Protein AF-A0A7S3VXN8-F1 (afdb_monomer_lite)

Radius of gyration: 16.46 Å; chains: 1; bounding box: 38×37×42 Å

InterPro domains:
  IPR022035 PCIF1, WW domain [PF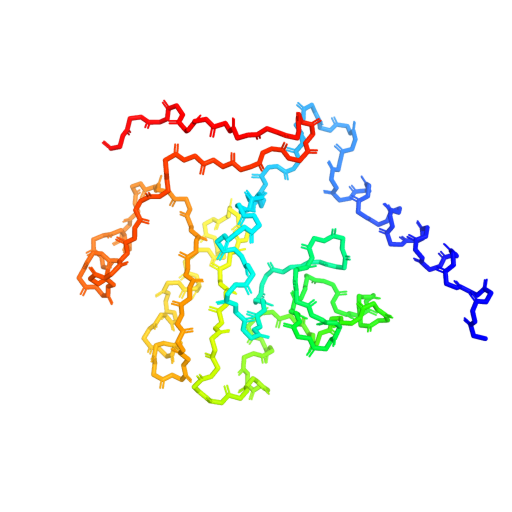12237] (27-111)

Secondary structure (DSSP, 8-state):
-GGGHHHHHHHHHHHHHHHT-TTSSS--TTS----HHHHSS-SEEEEE-TTT--SPTTSEEES-HHHHGGGTB---TTGGGGGSPTT-EEEE---SSHHHHHHHHHTHHHHHHH-EEEE-------TTHHHHHHH-TT-----EEEETTTTEEEE--S--

Organism: NCBI:txid141414

Structure (mmCIF, N/CA/C/O backbone):
data_AF-A0A7S3VXN8-F1
#
_entry.id   AF-A0A7S3VXN8-F1
#
loop_
_atom_site.group_PDB
_atom_site.id
_atom_site.type_symbol
_atom_site.label_atom_id
_atom_site.label_alt_id
_atom_site.label_comp_id
_atom_site.label_asym_id
_atom_site.label_entity_id
_atom_site.label_seq_id
_atom_site.pdbx_PDB_ins_code
_atom_site.Cartn_x
_atom_site.Cartn_y
_atom_site.Cartn_z
_atom_site.occupancy
_atom_site.B_iso_or_equiv
_atom_site.auth_seq_id
_atom_site.auth_comp_id
_atom_site.auth_asym_id
_atom_site.auth_atom_id
_atom_site.pdbx_PDB_model_num
ATOM 1 N N . ARG A 1 1 ? 7.568 -18.848 -21.102 1.00 54.97 1 ARG A N 1
ATOM 2 C CA . ARG A 1 1 ? 7.016 -17.845 -20.143 1.00 54.97 1 ARG A CA 1
ATOM 3 C C . ARG A 1 1 ? 8.117 -17.114 -19.356 1.00 54.97 1 ARG A C 1
ATOM 5 O O . ARG A 1 1 ? 7.974 -15.916 -19.182 1.00 54.97 1 ARG A O 1
ATOM 12 N N . ALA A 1 2 ? 9.208 -17.774 -18.938 1.00 59.53 2 ALA A N 1
ATOM 13 C CA . ALA A 1 2 ? 10.310 -17.141 -18.192 1.00 59.53 2 ALA A CA 1
ATOM 14 C C . ALA A 1 2 ? 11.110 -16.080 -18.986 1.00 59.53 2 ALA A C 1
ATOM 16 O O . ALA A 1 2 ? 11.446 -15.041 -18.430 1.00 59.53 2 ALA A O 1
ATOM 17 N N . GLU A 1 3 ? 11.328 -16.281 -20.290 1.00 58.66 3 GLU A N 1
ATOM 18 C CA . GLU A 1 3 ? 12.151 -15.391 -21.137 1.00 58.66 3 GLU A CA 1
ATOM 19 C C . GLU A 1 3 ? 11.607 -13.962 -21.310 1.00 58.66 3 GLU A C 1
ATOM 21 O O . GLU A 1 3 ? 12.366 -13.044 -21.598 1.00 58.66 3 GLU A O 1
ATOM 26 N N . ARG A 1 4 ? 10.300 -13.734 -21.110 1.00 71.75 4 ARG A N 1
ATOM 27 C CA . ARG A 1 4 ? 9.696 -12.389 -21.218 1.00 71.75 4 ARG A CA 1
ATOM 28 C C . ARG A 1 4 ? 9.738 -11.596 -19.911 1.00 71.75 4 ARG A C 1
ATOM 30 O O . ARG A 1 4 ? 9.591 -10.377 -19.949 1.00 71.75 4 ARG A O 1
ATOM 37 N N . LYS A 1 5 ? 9.975 -12.262 -18.777 1.00 76.75 5 LYS A N 1
ATOM 38 C CA . LYS A 1 5 ? 9.941 -11.649 -17.442 1.00 76.75 5 LYS A CA 1
ATOM 39 C C . LYS A 1 5 ? 10.961 -10.506 -17.282 1.00 76.75 5 LYS A C 1
ATOM 41 O O . LYS A 1 5 ? 10.569 -9.471 -16.750 1.00 76.75 5 LYS A O 1
ATOM 46 N N . PRO A 1 6 ? 12.211 -10.605 -17.788 1.00 81.88 6 PRO A N 1
ATOM 47 C CA . PRO A 1 6 ? 13.165 -9.495 -17.717 1.00 81.88 6 PRO A CA 1
ATOM 48 C C . PRO A 1 6 ? 12.696 -8.244 -18.472 1.00 81.88 6 PRO A C 1
ATOM 50 O O . PRO A 1 6 ? 12.785 -7.139 -17.947 1.00 81.88 6 PRO A O 1
ATOM 53 N N . LEU A 1 7 ? 12.132 -8.411 -19.674 1.00 82.62 7 LEU A N 1
ATOM 54 C CA . LEU A 1 7 ? 11.608 -7.296 -20.472 1.00 82.62 7 LEU A CA 1
ATOM 55 C C . LEU A 1 7 ? 10.390 -6.641 -19.806 1.00 82.62 7 LEU A C 1
ATOM 57 O O . LEU A 1 7 ? 10.228 -5.425 -19.860 1.00 82.62 7 LEU A O 1
ATOM 61 N N . GLU A 1 8 ? 9.524 -7.437 -19.184 1.00 81.25 8 GLU A N 1
ATOM 62 C CA . GLU A 1 8 ? 8.378 -6.925 -18.431 1.00 81.25 8 GLU A CA 1
ATOM 63 C C . GLU A 1 8 ? 8.830 -6.124 -17.205 1.00 81.25 8 GLU A C 1
ATOM 65 O O . GLU A 1 8 ? 8.329 -5.021 -16.994 1.00 81.25 8 GLU A O 1
ATOM 70 N N . ILE A 1 9 ? 9.818 -6.619 -16.452 1.00 81.50 9 ILE A N 1
ATOM 71 C CA . ILE A 1 9 ? 10.424 -5.881 -15.333 1.00 81.50 9 ILE A CA 1
ATOM 72 C C . ILE A 1 9 ? 11.050 -4.574 -15.833 1.00 81.50 9 ILE A C 1
ATOM 74 O O . ILE A 1 9 ? 10.783 -3.520 -15.265 1.00 81.50 9 ILE A O 1
ATOM 78 N N . ALA A 1 10 ? 11.818 -4.607 -16.925 1.00 81.94 10 ALA A N 1
ATOM 79 C CA . ALA A 1 10 ? 12.432 -3.408 -17.495 1.00 81.94 10 ALA A CA 1
ATOM 80 C C . ALA A 1 10 ? 11.387 -2.353 -17.902 1.00 81.94 10 ALA A C 1
ATOM 82 O O . ALA A 1 10 ? 11.573 -1.166 -17.644 1.00 81.94 10 ALA A O 1
ATOM 83 N N . ARG A 1 11 ? 10.256 -2.775 -18.483 1.00 82.81 11 ARG A N 1
ATOM 84 C CA . ARG A 1 11 ? 9.133 -1.880 -18.817 1.00 82.81 11 ARG A CA 1
ATOM 85 C C . ARG A 1 11 ? 8.476 -1.281 -17.578 1.00 82.81 11 ARG A C 1
ATOM 87 O O . ARG A 1 11 ? 8.146 -0.101 -17.595 1.00 82.81 11 ARG A O 1
ATOM 94 N N . LEU A 1 12 ? 8.297 -2.073 -16.520 1.00 81.12 12 LEU A N 1
ATOM 95 C CA . LEU A 1 12 ? 7.773 -1.579 -15.248 1.00 81.12 12 LEU A CA 1
ATOM 96 C C . LEU A 1 12 ? 8.717 -0.531 -14.646 1.00 81.12 12 LEU A C 1
ATOM 98 O O . LEU A 1 12 ? 8.272 0.547 -14.274 1.00 81.12 12 LEU A O 1
ATOM 102 N N . LEU A 1 13 ? 10.021 -0.808 -14.612 1.00 78.94 13 LEU A N 1
ATOM 103 C CA . LEU A 1 13 ? 11.019 0.138 -14.111 1.00 78.94 13 LEU A CA 1
ATOM 104 C C . LEU A 1 13 ? 11.064 1.425 -14.945 1.00 78.94 13 LEU A C 1
ATOM 106 O O . LEU A 1 13 ? 11.147 2.507 -14.375 1.00 78.94 13 LEU A O 1
ATOM 110 N N . ALA A 1 14 ? 10.946 1.326 -16.272 1.00 78.94 14 ALA A N 1
ATOM 111 C CA . ALA A 1 14 ? 10.854 2.492 -17.151 1.00 78.94 14 ALA A CA 1
ATOM 112 C C . ALA A 1 14 ? 9.577 3.319 -16.907 1.00 78.94 14 ALA A C 1
ATOM 114 O O . ALA A 1 14 ? 9.599 4.541 -16.997 1.00 78.94 14 ALA A O 1
ATOM 115 N N . LEU A 1 15 ? 8.457 2.668 -16.575 1.00 78.25 15 LEU A N 1
ATOM 116 C CA . LEU A 1 15 ? 7.220 3.357 -16.208 1.00 78.25 15 LEU A CA 1
ATOM 117 C C . LEU A 1 15 ? 7.394 4.138 -14.898 1.00 78.25 15 LEU A C 1
ATOM 119 O O . LEU A 1 15 ? 7.068 5.322 -14.830 1.00 78.25 15 LEU A O 1
ATOM 123 N N . TYR A 1 16 ? 7.935 3.476 -13.873 1.00 75.12 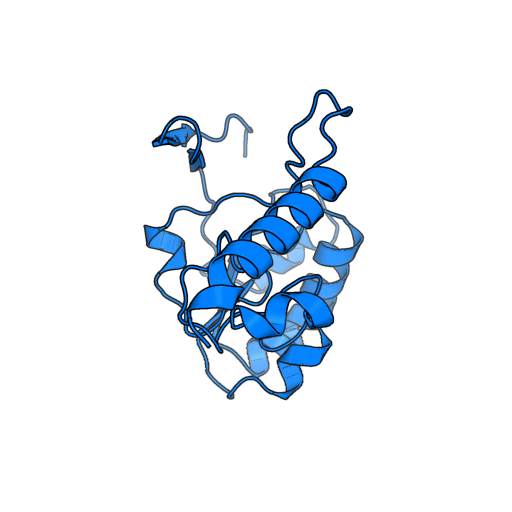16 TYR A N 1
ATOM 124 C CA . TYR A 1 16 ? 8.199 4.095 -12.576 1.00 75.12 16 TYR A CA 1
ATOM 125 C C . TYR A 1 16 ? 9.223 5.225 -12.685 1.00 75.12 16 TYR A C 1
ATOM 127 O O . TYR A 1 16 ? 9.012 6.265 -12.078 1.00 75.12 16 TYR A O 1
ATOM 135 N N . SER A 1 17 ? 10.263 5.097 -13.515 1.00 69.31 17 SER A N 1
ATOM 136 C CA . SER A 1 17 ? 11.245 6.171 -13.696 1.00 69.31 17 SER A CA 1
ATOM 137 C C . SER A 1 17 ? 10.635 7.432 -14.309 1.00 69.31 17 SER A C 1
ATOM 139 O O . SER A 1 17 ? 10.962 8.527 -13.873 1.00 69.31 17 SER A O 1
ATOM 141 N N . VAL A 1 18 ? 9.701 7.314 -15.258 1.00 67.50 18 VAL A N 1
ATOM 142 C CA . VAL A 1 18 ? 8.980 8.478 -15.805 1.00 67.50 18 VAL A CA 1
ATOM 143 C C . VAL A 1 18 ? 8.103 9.138 -14.736 1.00 67.50 18 VAL A C 1
ATOM 145 O O . VAL A 1 18 ? 8.066 10.365 -14.641 1.00 67.50 18 VAL A O 1
ATOM 148 N N . PHE A 1 19 ? 7.415 8.346 -13.909 1.00 65.38 19 PHE A N 1
ATOM 149 C CA . PHE A 1 19 ? 6.495 8.867 -12.891 1.00 65.38 19 PHE A CA 1
ATOM 150 C C . PHE A 1 19 ? 7.166 9.339 -11.596 1.00 65.38 19 PHE A C 1
ATOM 152 O O . PHE A 1 19 ? 6.603 10.192 -10.910 1.00 65.38 19 PHE A O 1
ATOM 159 N N . ASP A 1 20 ? 8.362 8.844 -11.285 1.00 62.03 20 ASP A N 1
ATOM 160 C CA . ASP A 1 20 ? 9.210 9.347 -10.199 1.00 62.03 20 ASP A CA 1
ATOM 161 C C . ASP A 1 20 ? 10.025 10.589 -10.609 1.00 62.03 20 ASP A C 1
ATOM 163 O O . ASP A 1 20 ? 10.741 11.149 -9.787 1.00 62.03 20 ASP A O 1
ATOM 167 N N . ASN A 1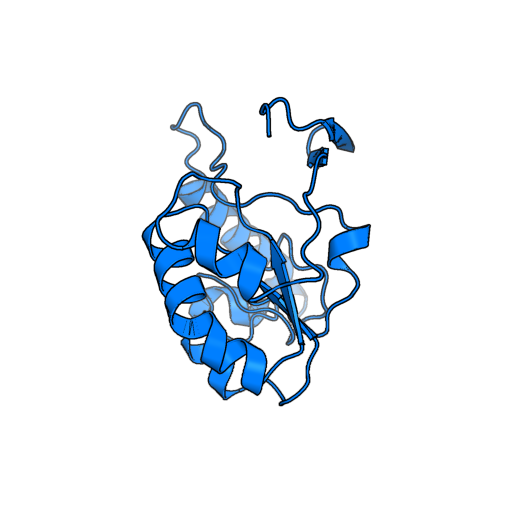 21 ? 9.844 11.054 -11.853 1.00 46.44 21 ASN A N 1
ATOM 168 C CA . ASN A 1 21 ? 10.366 12.278 -12.460 1.00 46.44 21 ASN A CA 1
ATOM 169 C C . ASN A 1 21 ? 11.859 12.572 -12.175 1.00 46.44 21 ASN A C 1
ATOM 171 O O . ASN A 1 21 ? 12.178 13.339 -11.260 1.00 46.44 21 ASN A O 1
ATOM 175 N N . PRO A 1 22 ? 12.787 12.099 -13.029 1.00 42.03 22 PRO A N 1
ATOM 176 C CA . PRO A 1 22 ? 14.217 12.394 -12.921 1.00 42.03 22 PRO A CA 1
ATOM 177 C C . PRO A 1 22 ? 14.575 13.878 -13.126 1.00 42.03 22 PRO A C 1
ATOM 179 O O . PRO A 1 22 ? 15.711 14.255 -12.861 1.00 42.03 22 PRO A O 1
ATOM 182 N N . LEU A 1 23 ? 13.644 14.722 -13.597 1.00 40.25 23 LEU A N 1
ATOM 183 C CA . LEU A 1 23 ? 13.831 16.174 -13.731 1.00 40.25 23 LEU A CA 1
ATOM 184 C C . LEU A 1 23 ? 13.305 16.966 -12.529 1.00 40.25 23 LEU A C 1
ATOM 186 O O . LEU A 1 23 ? 13.581 18.161 -12.415 1.00 40.25 23 LEU A O 1
ATOM 190 N N . SER A 1 24 ? 12.550 16.345 -11.619 1.00 38.00 24 SER A N 1
ATOM 191 C CA . SER A 1 24 ? 12.293 16.975 -10.329 1.00 38.00 24 SER A CA 1
ATOM 192 C C . SER A 1 24 ? 13.491 16.725 -9.422 1.00 38.00 24 SER A C 1
ATOM 194 O O . SER A 1 24 ? 13.840 15.580 -9.164 1.00 38.00 24 SER A O 1
ATOM 196 N N . ASN A 1 25 ? 14.090 17.781 -8.866 1.00 34.19 25 ASN A N 1
ATOM 197 C CA . ASN A 1 25 ? 15.081 17.711 -7.774 1.00 34.19 25 ASN A CA 1
ATOM 198 C C . ASN A 1 25 ? 14.510 17.099 -6.468 1.00 34.19 25 ASN A C 1
ATOM 200 O O . ASN A 1 25 ? 14.940 17.428 -5.365 1.00 34.19 25 ASN A O 1
ATOM 204 N N . ARG A 1 26 ? 13.473 16.266 -6.556 1.00 37.88 26 ARG A N 1
ATOM 205 C CA . ARG A 1 26 ? 12.758 15.654 -5.448 1.00 37.88 26 ARG A CA 1
ATOM 206 C C . ARG A 1 26 ? 12.468 14.216 -5.847 1.00 37.88 26 ARG A C 1
ATOM 208 O O . ARG A 1 26 ? 11.772 13.980 -6.824 1.00 37.88 26 ARG A O 1
ATOM 215 N N . ARG A 1 27 ? 12.949 13.251 -5.059 1.00 44.34 27 ARG A N 1
ATOM 216 C CA . ARG A 1 27 ? 12.317 11.926 -5.036 1.00 44.34 27 ARG A CA 1
ATOM 217 C C . ARG A 1 27 ? 10.824 12.128 -4.825 1.00 44.34 27 ARG A C 1
ATOM 219 O O . ARG A 1 27 ? 10.446 12.967 -4.006 1.00 44.34 27 ARG A O 1
ATOM 226 N N . ASN A 1 28 ? 9.993 11.375 -5.536 1.00 48.72 28 ASN A N 1
ATOM 227 C CA . ASN A 1 28 ? 8.550 11.412 -5.355 1.00 48.72 28 ASN A CA 1
ATOM 228 C C . ASN A 1 28 ? 8.195 10.847 -3.962 1.00 48.72 28 ASN A C 1
ATOM 230 O O . ASN A 1 28 ? 7.858 9.680 -3.798 1.00 48.72 28 ASN A O 1
ATOM 234 N N . GLY A 1 29 ? 8.340 11.679 -2.925 1.00 50.91 29 GLY A N 1
ATOM 235 C CA . GLY A 1 29 ? 8.141 11.366 -1.504 1.00 50.91 29 GLY A CA 1
ATOM 236 C C . GLY A 1 29 ? 6.672 11.250 -1.112 1.00 50.91 29 GLY A C 1
ATOM 237 O O . GLY A 1 29 ? 6.300 11.549 0.017 1.00 50.91 29 GLY A O 1
ATOM 238 N N . VAL A 1 30 ? 5.822 10.872 -2.066 1.00 57.97 30 VAL A N 1
ATOM 239 C CA . VAL A 1 30 ? 4.376 10.790 -1.882 1.00 57.97 30 VAL A CA 1
ATOM 240 C C . VAL A 1 30 ? 3.991 9.454 -1.227 1.00 57.97 30 VAL A C 1
ATOM 242 O O . VAL A 1 30 ? 2.902 9.339 -0.692 1.00 57.97 30 VAL A O 1
ATOM 245 N N . HIS A 1 31 ? 4.870 8.452 -1.174 1.00 62.03 31 HIS A N 1
ATOM 246 C CA . HIS A 1 31 ? 4.666 7.252 -0.353 1.00 62.03 31 HIS A CA 1
ATOM 247 C C . HIS A 1 31 ? 5.790 7.108 0.668 1.00 62.03 31 HIS A C 1
ATOM 249 O O . HIS A 1 31 ? 6.958 7.026 0.288 1.00 62.03 31 HIS A O 1
ATOM 255 N N . LEU A 1 32 ? 5.445 7.011 1.955 1.00 60.81 32 LEU A N 1
ATOM 256 C CA . LEU A 1 32 ? 6.419 6.586 2.955 1.00 60.81 32 LEU A CA 1
ATOM 257 C C . LEU A 1 32 ? 6.718 5.098 2.801 1.00 60.81 32 LEU A C 1
ATOM 259 O O . LEU A 1 32 ? 5.808 4.265 2.728 1.00 60.81 32 LEU A O 1
ATOM 263 N N . GLY A 1 33 ? 8.010 4.776 2.831 1.00 61.16 33 GLY A N 1
ATOM 264 C CA . GLY A 1 33 ? 8.466 3.444 3.193 1.00 61.16 33 GLY A CA 1
ATOM 265 C C . GLY A 1 33 ? 8.133 3.204 4.661 1.00 61.16 33 GLY A C 1
ATOM 266 O O . GLY A 1 33 ? 8.699 3.846 5.544 1.00 61.16 33 GLY A O 1
ATOM 267 N N . LEU A 1 34 ? 7.176 2.315 4.921 1.00 63.00 34 LEU A N 1
ATOM 268 C CA . LEU A 1 34 ? 6.942 1.826 6.274 1.00 63.00 34 LEU A CA 1
ATOM 269 C C . LEU A 1 34 ? 8.039 0.840 6.651 1.00 63.00 34 LEU A C 1
ATOM 271 O O . LEU A 1 34 ? 8.514 0.082 5.804 1.00 63.00 34 LEU A O 1
ATOM 275 N N . ASP A 1 35 ? 8.385 0.844 7.934 1.00 65.19 35 ASP A N 1
ATOM 276 C CA . ASP A 1 35 ? 9.212 -0.183 8.557 1.00 65.19 35 ASP A CA 1
ATOM 277 C C . ASP A 1 35 ? 8.700 -1.585 8.145 1.00 65.19 35 ASP A C 1
ATOM 279 O O . ASP A 1 35 ? 7.511 -1.880 8.351 1.00 65.19 35 ASP A O 1
ATOM 283 N N . PRO A 1 36 ? 9.552 -2.439 7.542 1.00 63.12 36 PRO A N 1
ATOM 284 C CA . PRO A 1 36 ? 9.180 -3.794 7.154 1.00 63.12 36 PRO A CA 1
ATOM 285 C C . PRO A 1 36 ? 8.553 -4.598 8.300 1.00 63.12 36 PRO A C 1
ATOM 287 O O . PRO A 1 36 ? 7.548 -5.274 8.083 1.00 63.12 36 PRO A O 1
ATOM 290 N N . GLU A 1 37 ? 9.051 -4.473 9.533 1.00 66.06 37 GLU A N 1
ATOM 291 C CA . GLU A 1 37 ? 8.526 -5.198 10.701 1.00 66.06 37 GLU A CA 1
ATOM 292 C C . GLU A 1 37 ? 7.078 -4.797 11.018 1.00 66.06 37 GLU A C 1
ATOM 294 O O . GLU A 1 37 ? 6.244 -5.628 11.382 1.00 66.06 37 GLU A O 1
ATOM 299 N N . ILE A 1 38 ? 6.737 -3.525 10.803 1.00 65.50 38 ILE A N 1
ATOM 300 C CA . ILE A 1 38 ? 5.372 -3.010 10.969 1.00 65.50 38 ILE A CA 1
ATOM 301 C C . ILE A 1 38 ? 4.470 -3.471 9.815 1.00 65.50 38 ILE A C 1
ATOM 303 O O . ILE A 1 38 ? 3.258 -3.659 10.008 1.00 65.50 38 ILE A O 1
ATOM 307 N N . ARG A 1 39 ? 5.058 -3.654 8.628 1.00 64.88 39 ARG A N 1
ATOM 308 C CA . ARG A 1 39 ? 4.380 -3.967 7.368 1.00 64.88 39 ARG A CA 1
ATOM 309 C C . ARG A 1 39 ? 4.064 -5.455 7.187 1.00 64.88 39 ARG A C 1
ATOM 311 O O . ARG A 1 39 ? 3.023 -5.775 6.618 1.00 64.88 39 ARG A O 1
ATOM 318 N N . HIS A 1 40 ? 4.886 -6.360 7.724 1.00 68.56 40 HIS A N 1
ATOM 319 C CA . HIS A 1 40 ? 4.741 -7.816 7.547 1.00 68.56 40 HIS A CA 1
ATOM 320 C C . HIS A 1 40 ? 3.514 -8.450 8.230 1.00 68.56 40 HIS A C 1
ATOM 322 O O . HIS A 1 40 ? 3.217 -9.621 8.008 1.00 68.56 40 HIS A O 1
ATOM 328 N N . CYS A 1 41 ? 2.750 -7.687 9.010 1.00 78.06 41 CYS A N 1
ATOM 329 C CA . CYS A 1 41 ? 1.605 -8.185 9.772 1.00 78.06 41 CYS A CA 1
ATOM 330 C C . CYS A 1 41 ? 0.258 -7.841 9.113 1.00 78.06 41 CYS A C 1
ATOM 332 O O . CYS A 1 41 ? -0.627 -7.287 9.772 1.00 78.06 41 CYS A O 1
ATOM 334 N N . CYS A 1 42 ? 0.095 -8.123 7.817 1.00 88.12 42 CYS A N 1
ATOM 335 C CA . CYS A 1 42 ? -1.179 -7.943 7.116 1.00 88.12 42 CYS A CA 1
ATOM 336 C C . CYS A 1 42 ? -1.462 -9.047 6.086 1.00 88.12 42 CYS A C 1
ATOM 338 O O . CYS A 1 42 ? -0.552 -9.695 5.572 1.00 88.12 42 CYS A O 1
ATOM 340 N N . ASP A 1 43 ? -2.747 -9.248 5.791 1.00 94.00 43 ASP A N 1
ATOM 341 C CA . ASP A 1 43 ? -3.202 -10.165 4.747 1.00 94.00 43 ASP A CA 1
ATOM 342 C C . ASP A 1 43 ? -3.143 -9.497 3.370 1.00 94.00 43 ASP A C 1
ATOM 344 O O . ASP A 1 43 ? -2.810 -10.161 2.390 1.00 94.00 43 ASP A O 1
ATOM 348 N N . TYR A 1 44 ? -3.466 -8.197 3.306 1.00 95.00 44 TYR A N 1
ATOM 349 C CA . TYR A 1 44 ? -3.528 -7.420 2.068 1.00 95.00 44 TYR A CA 1
ATOM 350 C C . TYR A 1 44 ? -2.965 -6.009 2.231 1.00 95.00 44 TYR A C 1
ATOM 352 O O . TYR A 1 44 ? -3.178 -5.361 3.257 1.00 95.00 44 TYR A O 1
ATOM 360 N N . GLU A 1 45 ? -2.345 -5.497 1.170 1.00 92.12 45 GLU A N 1
ATOM 361 C CA . GLU A 1 45 ? -1.905 -4.102 1.072 1.00 92.12 45 GLU A CA 1
ATOM 362 C C . GLU A 1 45 ? -2.775 -3.334 0.075 1.00 92.12 45 GLU A C 1
ATOM 364 O O . GLU A 1 45 ? -2.856 -3.686 -1.101 1.00 92.12 45 GLU A O 1
ATOM 369 N N . LEU A 1 46 ? -3.433 -2.267 0.529 1.00 92.75 46 LEU A N 1
ATOM 370 C CA . LEU A 1 46 ? -4.379 -1.505 -0.294 1.00 92.75 46 LEU A CA 1
ATOM 371 C C . LEU A 1 46 ? -3.698 -0.480 -1.218 1.00 92.75 46 LEU A C 1
ATOM 373 O O . LEU A 1 46 ? -4.288 -0.036 -2.202 1.00 92.75 46 LEU A O 1
ATOM 377 N N . PHE A 1 47 ? -2.459 -0.116 -0.894 1.00 89.94 47 PHE A N 1
ATOM 378 C CA . PHE A 1 47 ? -1.653 0.870 -1.605 1.00 89.94 47 PHE A CA 1
ATOM 379 C C . PHE A 1 47 ? -0.206 0.380 -1.682 1.00 89.94 47 PHE A C 1
ATOM 381 O O . PHE A 1 47 ? 0.593 0.608 -0.776 1.00 89.94 47 PHE A O 1
ATOM 388 N N . ALA A 1 48 ? 0.128 -0.323 -2.760 1.00 87.88 48 ALA A N 1
ATOM 389 C CA . ALA A 1 48 ? 1.458 -0.871 -2.976 1.00 87.88 48 ALA A CA 1
ATOM 390 C C . ALA A 1 48 ? 1.820 -0.892 -4.466 1.00 87.88 48 ALA A C 1
ATOM 392 O O . ALA A 1 48 ? 1.064 -0.451 -5.335 1.00 87.88 48 ALA A O 1
ATOM 393 N N . SER A 1 49 ? 3.003 -1.411 -4.757 1.00 86.69 49 SER A N 1
ATOM 394 C CA . SER A 1 49 ? 3.487 -1.693 -6.099 1.00 86.69 49 SER A CA 1
ATOM 395 C C . SER A 1 49 ? 4.216 -3.030 -6.130 1.00 86.69 49 SER A C 1
ATOM 397 O O . SER A 1 49 ? 4.662 -3.507 -5.086 1.00 86.69 49 SER A O 1
ATOM 399 N N . PRO A 1 50 ? 4.460 -3.604 -7.318 1.00 85.00 50 PRO A N 1
ATOM 400 C CA . PRO A 1 50 ? 5.318 -4.779 -7.428 1.00 85.00 50 PRO A CA 1
ATOM 401 C C . PRO A 1 50 ? 6.745 -4.566 -6.904 1.00 85.00 50 PRO A C 1
ATOM 403 O O . PRO A 1 50 ? 7.458 -5.535 -6.666 1.00 85.00 50 PRO A O 1
ATOM 406 N N . LEU A 1 51 ? 7.180 -3.308 -6.769 1.00 82.00 51 LEU A N 1
ATOM 407 C CA . LEU A 1 51 ? 8.519 -2.953 -6.303 1.00 82.00 51 LEU A CA 1
ATOM 408 C C . LEU A 1 51 ? 8.606 -2.860 -4.782 1.00 82.00 51 LEU A C 1
ATOM 410 O O . LEU A 1 51 ? 9.699 -2.967 -4.238 1.00 82.00 51 LEU A O 1
ATOM 414 N N . ASN A 1 52 ? 7.482 -2.619 -4.103 1.00 80.56 52 ASN A N 1
ATOM 415 C CA . ASN A 1 52 ? 7.489 -2.393 -2.666 1.00 80.56 52 ASN A CA 1
ATOM 416 C C . ASN A 1 52 ? 6.611 -3.364 -1.878 1.00 80.56 52 ASN A C 1
ATOM 418 O O . ASN A 1 52 ? 6.778 -3.382 -0.667 1.00 80.56 52 ASN A O 1
ATOM 422 N N . ALA A 1 53 ? 5.697 -4.119 -2.498 1.00 85.19 53 ALA A N 1
ATOM 423 C CA . ALA A 1 53 ? 4.753 -4.977 -1.788 1.00 85.19 53 ALA A CA 1
ATOM 424 C C . ALA A 1 53 ? 5.468 -5.993 -0.883 1.00 85.19 53 ALA A C 1
ATOM 426 O O . ALA A 1 53 ? 6.371 -6.699 -1.330 1.00 85.19 53 ALA A O 1
ATOM 427 N N . CYS A 1 54 ? 5.045 -6.090 0.381 1.00 86.00 54 CYS A N 1
ATOM 428 C CA . CYS A 1 54 ? 5.596 -7.053 1.344 1.00 86.00 54 CYS A CA 1
ATOM 429 C C . CYS A 1 54 ? 4.709 -8.292 1.526 1.00 86.00 54 CYS A C 1
ATOM 431 O O . CYS A 1 54 ? 5.043 -9.190 2.301 1.00 86.00 54 CYS A O 1
ATOM 433 N N . VAL A 1 55 ? 3.589 -8.347 0.805 1.00 86.94 55 VAL A N 1
ATOM 434 C CA . VAL A 1 55 ? 2.664 -9.482 0.749 1.00 86.94 55 VAL A CA 1
ATOM 435 C C . VAL A 1 55 ? 2.845 -10.266 -0.558 1.00 86.94 55 VAL A C 1
ATOM 437 O O . VAL A 1 55 ? 3.278 -9.697 -1.561 1.00 86.94 55 VAL A O 1
ATOM 440 N N . PRO A 1 56 ? 2.500 -11.566 -0.590 1.00 91.44 56 PRO A N 1
ATOM 441 C CA . PRO A 1 56 ? 2.547 -12.363 -1.813 1.00 91.44 56 PRO A CA 1
ATOM 442 C C . PRO A 1 56 ? 1.752 -11.766 -2.985 1.00 91.44 56 PRO A C 1
ATOM 444 O O . PRO A 1 56 ? 0.755 -11.065 -2.802 1.00 91.44 56 PRO A O 1
ATOM 447 N N . ASN A 1 57 ? 2.135 -12.143 -4.208 1.00 92.69 57 ASN A N 1
ATOM 448 C CA . ASN A 1 57 ? 1.347 -11.859 -5.408 1.00 92.69 57 ASN A CA 1
ATOM 449 C C . ASN A 1 57 ? -0.107 -12.316 -5.225 1.00 92.69 57 ASN A C 1
ATOM 451 O O . ASN A 1 57 ? -0.367 -13.396 -4.695 1.00 92.69 57 ASN A O 1
ATOM 455 N N . GLY A 1 58 ? -1.051 -11.503 -5.694 1.00 94.25 58 GLY A N 1
ATOM 456 C CA . GLY A 1 58 ? -2.474 -11.737 -5.470 1.00 94.25 58 GLY A CA 1
ATOM 457 C C . GLY A 1 58 ? -2.999 -11.130 -4.165 1.00 94.25 58 GLY A C 1
ATOM 458 O O . GLY A 1 58 ? -4.149 -11.377 -3.814 1.00 94.25 58 GLY A O 1
ATOM 459 N N . ARG A 1 59 ? -2.181 -10.363 -3.428 1.00 94.88 59 ARG A N 1
ATOM 460 C CA . ARG A 1 59 ? -2.581 -9.766 -2.143 1.00 94.88 59 ARG A CA 1
ATOM 461 C C . ARG A 1 59 ? -2.330 -8.265 -2.018 1.00 94.88 59 ARG A C 1
ATOM 463 O O . ARG A 1 59 ? -2.539 -7.704 -0.948 1.00 94.88 59 ARG A O 1
ATOM 470 N N . PHE A 1 60 ? -1.935 -7.585 -3.090 1.00 93.94 60 PHE A N 1
ATOM 471 C CA . PHE A 1 60 ? -1.752 -6.136 -3.058 1.00 93.94 60 PHE A CA 1
ATOM 472 C C . PHE A 1 60 ? -2.509 -5.429 -4.178 1.00 93.94 60 PHE A C 1
ATOM 474 O O . PHE A 1 60 ? -2.594 -5.917 -5.304 1.00 93.94 60 PHE A O 1
ATOM 481 N N . ALA A 1 61 ? -3.045 -4.257 -3.867 1.00 94.69 61 ALA A N 1
ATOM 482 C CA . ALA A 1 61 ? -3.609 -3.340 -4.839 1.00 94.69 61 ALA A CA 1
ATOM 483 C C . ALA A 1 61 ? -2.587 -2.269 -5.209 1.00 94.69 61 ALA A C 1
ATOM 485 O O . ALA A 1 61 ? -1.721 -1.899 -4.414 1.00 94.69 61 ALA A O 1
ATOM 486 N N . SER A 1 62 ? -2.683 -1.774 -6.434 1.00 91.31 62 SER A N 1
ATOM 487 C CA . SER A 1 62 ? -1.688 -0.883 -7.002 1.00 91.31 62 SER A CA 1
ATOM 488 C C . SER A 1 62 ? -2.314 0.219 -7.847 1.00 91.31 62 SER A C 1
ATOM 490 O O . SER A 1 62 ? -3.511 0.207 -8.144 1.00 91.31 62 SER A O 1
ATOM 492 N N . LYS A 1 63 ? -1.511 1.223 -8.202 1.00 86.88 63 LYS A N 1
ATOM 493 C CA . LYS A 1 63 ? -1.987 2.410 -8.925 1.00 86.88 63 LYS A CA 1
ATOM 494 C C . LYS A 1 63 ? -2.317 2.108 -10.388 1.00 86.88 63 LYS A C 1
ATOM 496 O O . LYS A 1 63 ? -3.242 2.705 -10.937 1.00 86.88 63 LYS A O 1
ATOM 501 N N . TRP A 1 64 ? -1.600 1.173 -11.012 1.00 86.94 64 TRP A N 1
ATOM 502 C CA . TRP A 1 64 ? -1.743 0.843 -12.430 1.00 86.94 64 TRP A CA 1
ATOM 503 C C . TRP A 1 64 ? -1.995 -0.653 -12.628 1.00 86.94 64 TRP A C 1
ATOM 505 O O . TRP A 1 64 ? -1.182 -1.351 -13.242 1.00 86.94 64 TRP A O 1
ATOM 515 N N . PRO A 1 65 ? -3.146 -1.176 -12.171 1.00 89.69 65 PRO A N 1
ATOM 516 C CA . PRO A 1 65 ? -3.409 -2.612 -12.191 1.00 89.69 65 PRO A CA 1
ATOM 517 C C . PRO A 1 65 ? -3.372 -3.210 -13.601 1.00 89.69 65 PRO A C 1
ATOM 519 O O . PRO A 1 65 ? -2.964 -4.350 -13.761 1.00 89.69 65 PRO A O 1
ATOM 522 N N . HIS A 1 66 ? -3.702 -2.443 -14.645 1.00 87.50 66 HIS A N 1
ATOM 523 C CA . HIS A 1 66 ? -3.630 -2.882 -16.047 1.00 87.50 66 HIS A CA 1
ATOM 524 C C . HIS A 1 66 ? -2.203 -3.211 -16.531 1.00 87.50 66 HIS A C 1
ATOM 526 O O . HIS A 1 66 ? -2.040 -4.005 -17.460 1.00 87.50 66 HIS A O 1
ATOM 532 N N . VAL A 1 67 ? -1.174 -2.650 -15.889 1.00 87.38 67 VAL A N 1
ATOM 533 C CA . VAL A 1 67 ? 0.235 -3.027 -16.093 1.00 87.38 67 VAL A CA 1
ATOM 534 C C . VAL A 1 67 ? 0.673 -4.029 -15.026 1.00 87.38 67 VAL A C 1
ATOM 536 O O . VAL A 1 67 ? 1.331 -5.027 -15.320 1.00 87.38 67 VAL A O 1
ATOM 539 N N . GLU A 1 68 ? 0.285 -3.774 -13.780 1.00 91.06 68 GLU A N 1
ATOM 540 C CA . GLU A 1 68 ? 0.852 -4.415 -12.596 1.00 91.06 68 GLU A CA 1
ATOM 541 C C . GLU A 1 68 ? 0.225 -5.774 -12.258 1.00 91.06 68 GLU A C 1
ATOM 543 O O . GLU A 1 68 ? 0.804 -6.529 -11.476 1.00 91.06 68 GLU A O 1
ATOM 548 N N . TRP A 1 69 ? -0.902 -6.148 -12.879 1.00 92.25 69 TRP A N 1
ATOM 549 C CA . TRP A 1 69 ? -1.529 -7.465 -12.690 1.00 92.25 69 TRP A CA 1
ATOM 550 C C . TRP A 1 69 ? -0.576 -8.617 -13.022 1.00 92.25 69 TRP A C 1
ATOM 552 O O . TRP A 1 69 ? -0.594 -9.658 -12.367 1.00 92.25 69 TRP A O 1
ATOM 562 N N . ARG A 1 70 ? 0.323 -8.417 -13.998 1.00 89.50 70 ARG A N 1
ATOM 563 C CA . ARG A 1 70 ? 1.344 -9.409 -14.385 1.00 89.50 70 ARG A CA 1
ATOM 564 C C . ARG A 1 70 ? 2.344 -9.697 -13.271 1.00 89.50 70 ARG A C 1
ATOM 566 O O . ARG A 1 70 ? 2.995 -10.738 -13.283 1.00 89.50 70 ARG A O 1
ATOM 573 N N . PHE A 1 71 ? 2.447 -8.784 -12.313 1.00 89.81 71 PHE A N 1
ATOM 574 C CA . PHE A 1 71 ? 3.334 -8.874 -11.165 1.00 89.81 71 PHE A CA 1
ATOM 575 C C . PHE A 1 71 ? 2.567 -9.066 -9.854 1.00 89.81 71 PHE A C 1
ATOM 577 O O . PHE A 1 71 ? 3.137 -8.882 -8.788 1.00 89.81 71 PHE A O 1
ATOM 584 N N . GLY A 1 72 ? 1.290 -9.459 -9.919 1.00 91.69 72 GLY A N 1
ATOM 585 C CA . GLY A 1 72 ? 0.520 -9.849 -8.740 1.00 91.69 72 GLY A CA 1
ATOM 586 C C . GLY A 1 72 ? -0.401 -8.781 -8.160 1.00 91.69 72 GLY A C 1
ATOM 587 O O . GLY A 1 72 ? -0.989 -9.047 -7.112 1.00 91.69 72 GLY A O 1
ATOM 588 N N . SER A 1 73 ? -0.567 -7.627 -8.815 1.00 95.50 73 SER A N 1
ATOM 589 C CA . SER A 1 73 ? -1.605 -6.669 -8.415 1.00 95.50 73 SER A CA 1
ATOM 590 C C . SER A 1 73 ? -3.001 -7.266 -8.610 1.00 95.50 73 SER A C 1
ATOM 592 O O . SER A 1 73 ? -3.273 -7.887 -9.640 1.00 95.50 73 SER A O 1
ATOM 594 N N . ILE A 1 74 ? -3.894 -7.050 -7.643 1.00 96.25 74 ILE A N 1
ATOM 595 C CA . ILE A 1 74 ? -5.300 -7.493 -7.691 1.00 96.25 74 ILE A CA 1
ATOM 596 C C . ILE A 1 74 ? -6.285 -6.396 -8.102 1.00 96.25 74 ILE A C 1
ATOM 598 O O . ILE A 1 74 ? -7.493 -6.618 -8.103 1.00 96.25 74 ILE A O 1
ATOM 602 N N . GLY A 1 75 ? -5.797 -5.208 -8.453 1.00 95.81 75 GLY A N 1
ATOM 603 C CA . GLY A 1 75 ? -6.647 -4.073 -8.799 1.00 95.81 75 GLY A CA 1
ATOM 604 C C . GLY A 1 75 ? -6.146 -2.783 -8.175 1.00 95.81 75 GLY A C 1
ATOM 605 O O . GLY A 1 75 ? -5.005 -2.696 -7.733 1.00 95.81 75 GLY A O 1
ATOM 606 N N . SER A 1 76 ? -7.014 -1.778 -8.131 1.00 94.12 76 SER A N 1
ATOM 607 C CA . SER A 1 76 ? -6.723 -0.480 -7.528 1.00 94.12 76 SER A CA 1
ATOM 608 C C . SER A 1 76 ? -7.771 -0.111 -6.488 1.00 94.12 76 SER A C 1
ATOM 610 O O . SER A 1 76 ? -8.949 -0.459 -6.602 1.00 94.12 76 SER A O 1
ATOM 612 N N . TYR A 1 77 ? -7.348 0.642 -5.480 1.00 93.56 77 TYR A N 1
ATOM 613 C CA . TYR A 1 77 ? -8.262 1.335 -4.583 1.00 93.56 77 TYR A CA 1
ATOM 614 C C . TYR A 1 77 ? -9.151 2.342 -5.353 1.00 93.56 77 TYR A C 1
ATOM 616 O O . TYR A 1 77 ? -8.655 2.971 -6.293 1.00 93.56 77 TYR A O 1
ATOM 624 N N . PRO A 1 78 ? -10.435 2.531 -4.975 1.00 93.62 78 PRO A N 1
ATOM 625 C CA . PRO A 1 78 ? -11.182 1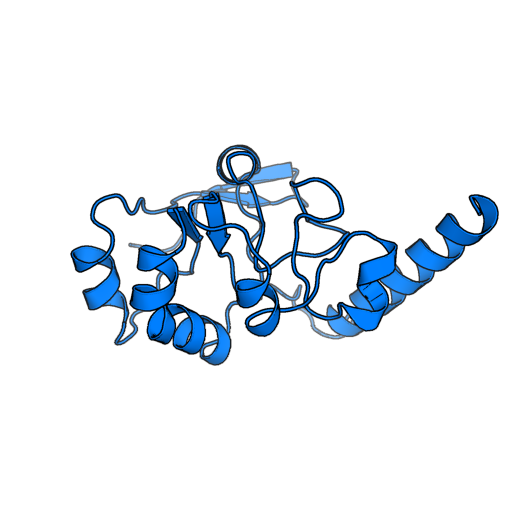.776 -3.961 1.00 93.62 78 PRO A CA 1
ATOM 626 C C . PRO A 1 78 ? -11.829 0.493 -4.503 1.00 93.62 78 PRO A C 1
ATOM 628 O O . PRO A 1 78 ? -12.268 -0.341 -3.717 1.00 93.62 78 PRO A O 1
ATOM 631 N N . ALA A 1 79 ? -11.869 0.303 -5.826 1.00 94.12 79 ALA A N 1
ATOM 632 C CA . ALA A 1 79 ? -12.594 -0.789 -6.480 1.00 94.12 79 ALA A CA 1
ATOM 633 C C . ALA A 1 79 ? -12.216 -2.182 -5.951 1.00 94.12 79 ALA A C 1
ATOM 635 O O . ALA A 1 79 ? -13.079 -3.040 -5.805 1.00 94.12 79 ALA A O 1
ATOM 636 N N . VAL A 1 80 ? -10.944 -2.392 -5.605 1.00 94.12 80 VAL A N 1
ATOM 637 C CA . VAL A 1 80 ? -10.441 -3.668 -5.078 1.00 94.12 80 VAL A CA 1
ATOM 638 C C . VAL A 1 80 ? -11.101 -4.094 -3.756 1.00 94.12 80 VAL A C 1
ATOM 640 O O . VAL A 1 80 ? -11.184 -5.286 -3.467 1.00 94.12 80 VAL A O 1
ATOM 643 N N . MET A 1 81 ? -11.609 -3.144 -2.959 1.00 93.75 81 MET A N 1
ATOM 644 C CA . MET A 1 81 ? -12.181 -3.415 -1.636 1.00 93.75 81 MET A CA 1
ATOM 645 C C . MET A 1 81 ? -13.362 -4.386 -1.694 1.00 93.75 81 MET A C 1
ATOM 647 O O . MET A 1 81 ? -13.564 -5.153 -0.756 1.00 93.75 81 MET A O 1
ATOM 651 N N . SER A 1 82 ? -14.134 -4.378 -2.786 1.00 92.06 82 SER A N 1
ATOM 652 C CA . SER A 1 82 ? -15.289 -5.266 -2.949 1.00 92.06 82 SER A CA 1
ATOM 653 C C . SER A 1 82 ? -14.891 -6.740 -3.048 1.00 92.06 82 SER A C 1
ATOM 655 O O . SER A 1 82 ? -15.672 -7.592 -2.627 1.00 92.06 82 SER A O 1
ATOM 657 N N . PHE A 1 83 ? -13.670 -7.031 -3.501 1.00 90.81 83 PHE A N 1
ATOM 658 C CA . PHE A 1 83 ? -13.146 -8.384 -3.694 1.00 90.81 83 PHE A CA 1
ATOM 659 C C . PHE A 1 83 ? -12.373 -8.919 -2.483 1.00 90.81 83 PHE A C 1
ATOM 661 O O . PHE A 1 83 ? -12.098 -10.115 -2.416 1.00 90.81 83 PHE A O 1
ATOM 668 N N . LEU A 1 84 ? -12.018 -8.060 -1.521 1.00 94.56 84 LEU A N 1
ATOM 669 C CA . LEU A 1 84 ? -11.262 -8.485 -0.345 1.00 94.56 84 LEU A CA 1
ATOM 670 C C . LEU A 1 84 ? -12.147 -9.295 0.624 1.00 94.56 84 LEU A C 1
ATOM 672 O O . LEU A 1 84 ? -13.286 -8.880 0.901 1.00 94.56 84 LEU A O 1
ATOM 676 N N . PRO A 1 85 ? -11.640 -10.416 1.179 1.00 95.25 85 PRO A N 1
ATOM 677 C CA . PRO A 1 85 ? -12.354 -11.192 2.188 1.00 95.25 85 PRO A CA 1
ATOM 678 C C . PRO A 1 85 ? -12.704 -10.358 3.423 1.00 95.25 85 PRO A C 1
ATOM 680 O O . PRO A 1 85 ? -11.899 -9.567 3.907 1.00 95.25 85 PRO A O 1
ATOM 683 N N . VAL A 1 86 ? -13.902 -10.557 3.972 1.00 94.06 86 VAL A N 1
ATOM 684 C CA . VAL A 1 86 ? -14.302 -9.928 5.243 1.00 94.06 86 VAL A CA 1
ATOM 685 C C . VAL A 1 86 ? -13.381 -10.414 6.372 1.00 94.06 86 VAL A C 1
ATOM 687 O O . VAL A 1 86 ? -12.910 -11.549 6.352 1.00 94.06 86 VAL A O 1
ATOM 690 N N . ASN A 1 87 ? -13.123 -9.558 7.362 1.00 93.31 87 ASN A N 1
ATOM 691 C CA . ASN A 1 87 ? -12.246 -9.787 8.518 1.00 93.31 87 ASN A CA 1
ATOM 692 C C . ASN A 1 87 ? -10.747 -9.954 8.205 1.00 93.31 87 ASN A C 1
ATOM 694 O O . ASN A 1 87 ? -9.957 -10.193 9.129 1.00 93.31 87 ASN A O 1
ATOM 698 N N . SER A 1 88 ? -10.314 -9.776 6.954 1.00 94.88 88 SER A N 1
ATOM 699 C CA . SER A 1 88 ? -8.886 -9.724 6.630 1.00 94.88 88 SER A CA 1
ATOM 700 C C . SER A 1 88 ? -8.195 -8.541 7.315 1.00 94.88 88 SER A C 1
ATOM 702 O O . SER A 1 88 ? -8.813 -7.498 7.560 1.00 94.88 88 SER A O 1
ATOM 704 N N . VAL A 1 89 ? -6.904 -8.690 7.602 1.00 93.19 89 VAL A N 1
ATOM 705 C CA . VAL A 1 89 ? -6.040 -7.604 8.065 1.00 93.19 89 VAL A CA 1
ATOM 706 C C . VAL A 1 89 ? -5.559 -6.802 6.858 1.00 93.19 89 VAL A C 1
ATOM 708 O O . VAL A 1 89 ? -4.769 -7.299 6.059 1.00 93.19 89 VAL A O 1
ATOM 711 N N . VAL A 1 90 ? -6.031 -5.566 6.712 1.00 92.81 90 VAL A N 1
ATOM 712 C CA . VAL A 1 90 ? -5.718 -4.708 5.559 1.00 92.81 90 VAL A CA 1
ATOM 713 C C . VAL A 1 90 ? -4.791 -3.577 5.986 1.00 92.81 90 VAL A C 1
ATOM 715 O O . VAL A 1 90 ? -5.133 -2.775 6.860 1.00 92.81 90 VAL A O 1
ATOM 718 N N . ALA A 1 91 ? -3.625 -3.503 5.347 1.00 90.44 91 ALA A N 1
ATOM 719 C CA . ALA A 1 91 ? -2.706 -2.384 5.466 1.00 90.44 91 ALA A CA 1
ATOM 720 C C . ALA A 1 91 ? -3.109 -1.250 4.512 1.00 90.44 91 ALA A C 1
ATOM 722 O O . ALA A 1 91 ? -3.297 -1.449 3.310 1.00 90.44 91 ALA A O 1
ATOM 723 N N . VAL A 1 92 ? -3.229 -0.044 5.062 1.00 89.38 92 VAL A N 1
ATOM 724 C CA . VAL A 1 92 ? -3.681 1.170 4.380 1.00 89.38 92 VAL A CA 1
ATOM 725 C C . VAL A 1 92 ? -2.584 2.225 4.527 1.00 89.38 92 VAL A C 1
ATOM 727 O O . VAL A 1 92 ? -2.455 2.841 5.582 1.00 89.38 92 VAL A O 1
ATOM 730 N N . ASN A 1 93 ? -1.784 2.406 3.476 1.00 85.69 93 ASN A N 1
ATOM 731 C CA . ASN A 1 93 ? -0.692 3.385 3.403 1.00 85.69 93 ASN A CA 1
ATOM 732 C C . ASN A 1 93 ? -0.837 4.229 2.124 1.00 85.69 93 ASN A C 1
ATOM 734 O O . ASN A 1 93 ? -0.138 3.964 1.149 1.00 85.69 93 ASN A O 1
ATOM 738 N N . PRO A 1 94 ? -1.823 5.139 2.060 1.00 85.62 94 PRO A N 1
ATOM 739 C CA . PRO A 1 94 ? -2.151 5.853 0.835 1.00 85.62 94 PRO A CA 1
ATOM 740 C C . PRO A 1 94 ? -1.059 6.851 0.423 1.00 85.62 94 PRO A C 1
ATOM 742 O O . PRO A 1 94 ? -0.310 7.331 1.276 1.00 85.62 94 PRO A O 1
ATOM 745 N N . PRO A 1 95 ? -1.030 7.262 -0.860 1.00 80.25 95 PRO A N 1
ATOM 746 C CA . PRO A 1 95 ? -0.225 8.387 -1.318 1.00 80.25 95 PRO A CA 1
ATOM 747 C C . PRO A 1 95 ? -0.550 9.663 -0.533 1.00 80.25 95 PRO A C 1
ATOM 749 O O . PRO A 1 95 ? -1.714 9.961 -0.261 1.00 80.25 95 PRO A O 1
ATOM 752 N N . PHE A 1 96 ? 0.478 10.445 -0.213 1.00 75.62 96 PHE A N 1
ATOM 753 C CA . PHE A 1 96 ? 0.457 11.644 0.623 1.00 75.62 96 PHE A CA 1
ATOM 754 C C . PHE A 1 96 ? -0.077 12.827 -0.170 1.00 75.62 96 PHE A C 1
ATOM 756 O O . PHE A 1 96 ? 0.612 13.795 -0.479 1.00 75.62 96 PHE A O 1
ATOM 763 N N . THR A 1 97 ? -1.340 12.701 -0.537 1.00 76.81 97 THR A N 1
ATOM 764 C CA . THR A 1 97 ? -2.119 13.724 -1.214 1.00 76.81 97 THR A CA 1
ATOM 765 C C . THR A 1 97 ? -3.401 13.915 -0.425 1.00 76.81 97 THR A C 1
ATOM 767 O O . THR A 1 97 ? -3.957 12.947 0.105 1.00 76.81 97 THR A O 1
ATOM 770 N N . GLU A 1 98 ? -3.898 15.147 -0.374 1.00 77.25 98 GLU A N 1
ATOM 771 C CA . GLU A 1 98 ? -5.136 15.458 0.342 1.00 77.25 98 GLU A CA 1
ATOM 772 C C . GLU A 1 98 ? -6.312 14.612 -0.157 1.00 77.25 98 GLU A C 1
ATOM 774 O O . GLU A 1 98 ? -7.104 14.136 0.649 1.00 77.25 98 GLU A O 1
ATOM 779 N N . ALA A 1 99 ? -6.381 14.352 -1.467 1.00 83.00 99 ALA A N 1
ATOM 780 C CA . ALA A 1 99 ? -7.452 13.576 -2.084 1.00 83.00 99 ALA A CA 1
ATOM 781 C C . ALA A 1 99 ? -7.494 12.118 -1.594 1.00 83.00 99 ALA A C 1
ATOM 783 O O . ALA A 1 99 ? -8.546 11.649 -1.160 1.00 83.00 99 ALA A O 1
ATOM 784 N N . TYR A 1 100 ? -6.359 11.406 -1.621 1.00 84.88 100 TYR A N 1
ATOM 785 C CA . TYR A 1 100 ? -6.312 10.018 -1.147 1.00 84.88 100 TYR A CA 1
ATOM 786 C C . TYR A 1 100 ? -6.590 9.921 0.356 1.00 84.88 100 TYR A C 1
ATOM 788 O O . TYR A 1 100 ? -7.342 9.046 0.783 1.00 84.88 100 TYR A O 1
ATOM 796 N N . LEU A 1 101 ? -6.020 10.827 1.156 1.00 83.38 101 LEU A N 1
ATOM 797 C CA . LEU A 1 101 ? -6.258 10.851 2.599 1.00 83.38 101 LEU A CA 1
ATOM 798 C C . LEU A 1 101 ? -7.728 11.147 2.916 1.00 83.38 101 LEU A C 1
ATOM 800 O O . LEU A 1 101 ? -8.327 10.449 3.731 1.00 83.38 101 LEU A O 1
ATOM 804 N N . ALA A 1 102 ? -8.330 12.137 2.254 1.00 84.38 102 ALA A N 1
ATOM 805 C CA . ALA A 1 102 ? -9.730 12.488 2.454 1.00 84.38 102 ALA A CA 1
ATOM 806 C C . ALA A 1 102 ? -10.678 11.332 2.095 1.00 84.38 102 ALA A C 1
ATOM 808 O O . ALA A 1 102 ? -11.574 11.039 2.886 1.00 84.38 102 ALA A O 1
ATOM 809 N N . ASP A 1 103 ? -10.467 10.645 0.964 1.00 90.31 103 ASP A N 1
ATOM 810 C CA . ASP A 1 103 ? -11.327 9.523 0.549 1.00 90.31 103 ASP A CA 1
ATOM 811 C C . ASP A 1 103 ? -11.201 8.319 1.501 1.00 90.31 103 ASP A C 1
ATOM 813 O O . ASP A 1 103 ? -12.212 7.779 1.959 1.00 90.31 103 ASP A O 1
ATOM 817 N N . VAL A 1 104 ? -9.975 7.959 1.910 1.00 89.56 104 VAL A N 1
ATOM 818 C CA . VAL A 1 104 ? -9.742 6.894 2.905 1.00 89.56 104 VAL A CA 1
ATOM 819 C C . VAL A 1 104 ? -10.435 7.219 4.226 1.00 89.56 104 VAL A C 1
ATOM 821 O O . VAL A 1 104 ? -11.119 6.367 4.799 1.00 89.56 104 VAL A O 1
ATOM 824 N N . MET A 1 105 ? -10.302 8.459 4.700 1.00 86.00 105 MET A N 1
ATOM 825 C CA . MET A 1 105 ? -10.904 8.891 5.959 1.00 86.00 105 MET A CA 1
ATOM 826 C C . MET A 1 105 ? -12.431 8.983 5.884 1.00 86.00 105 MET A C 1
ATOM 828 O O . MET A 1 105 ? -13.103 8.645 6.860 1.00 86.00 105 MET A O 1
ATOM 832 N N . ALA A 1 106 ? -12.995 9.375 4.738 1.00 88.12 106 ALA A N 1
ATOM 833 C CA . ALA A 1 106 ? -14.440 9.370 4.502 1.00 88.12 106 ALA A CA 1
ATOM 834 C C . ALA A 1 106 ? -15.035 7.951 4.552 1.00 88.12 106 ALA A C 1
ATOM 836 O O . ALA A 1 106 ? -16.163 7.773 5.010 1.00 88.12 106 ALA A O 1
ATOM 837 N N . ARG A 1 107 ? -14.261 6.934 4.156 1.00 91.25 107 ARG A N 1
ATOM 838 C CA . ARG A 1 107 ? -14.664 5.516 4.152 1.00 91.25 107 ARG A CA 1
ATOM 839 C C . ARG A 1 107 ? -14.253 4.745 5.404 1.00 91.25 107 ARG A C 1
ATOM 841 O O . ARG A 1 107 ? -14.497 3.543 5.488 1.00 91.25 107 ARG A O 1
ATOM 848 N N . LEU A 1 108 ? -13.641 5.394 6.396 1.00 88.88 108 LEU A N 1
ATOM 849 C CA . LEU A 1 108 ? -13.073 4.705 7.559 1.00 88.88 108 LEU A CA 1
ATOM 850 C C . LEU A 1 108 ? -14.110 3.856 8.314 1.00 88.88 108 LEU A C 1
ATOM 852 O O . LEU A 1 108 ? -13.792 2.759 8.767 1.00 88.88 108 LEU A O 1
ATOM 856 N N . ALA A 1 109 ? -15.352 4.334 8.427 1.00 87.69 109 ALA A N 1
ATOM 857 C CA . ALA A 1 109 ? -16.429 3.587 9.075 1.00 87.69 109 ALA A CA 1
ATOM 858 C C . ALA A 1 109 ? -16.762 2.282 8.329 1.00 87.69 109 ALA A C 1
ATOM 860 O O . ALA A 1 109 ? -16.822 1.224 8.950 1.00 87.69 109 ALA A O 1
ATOM 861 N N . GLU A 1 110 ? -16.902 2.344 7.003 1.00 91.56 110 GLU A N 1
ATOM 862 C CA . GLU A 1 110 ? -17.125 1.176 6.140 1.00 91.56 110 GLU A CA 1
ATOM 863 C C . GLU A 1 110 ? -15.963 0.180 6.252 1.00 91.56 110 GLU A C 1
ATOM 865 O O . GLU A 1 110 ? -16.164 -1.014 6.481 1.00 91.56 110 GLU A O 1
ATOM 870 N N . LEU A 1 111 ? -14.731 0.686 6.159 1.00 90.94 111 LEU A N 1
ATOM 871 C CA . LEU A 1 111 ? -13.516 -0.120 6.239 1.00 90.94 111 LEU A CA 1
ATOM 872 C C . LEU A 1 111 ? -13.408 -0.863 7.577 1.00 90.94 111 LEU A C 1
ATOM 874 O O . LEU A 1 111 ? -13.059 -2.041 7.589 1.00 90.94 111 LEU A O 1
ATOM 878 N N . LYS A 1 112 ? -13.744 -0.207 8.694 1.00 90.44 112 LYS A N 1
ATOM 879 C CA . LYS A 1 112 ? -13.715 -0.811 10.036 1.00 90.44 112 LYS A CA 1
ATOM 880 C C . LYS A 1 112 ? -14.784 -1.880 10.245 1.00 90.44 112 LYS A C 1
ATOM 882 O O . LYS A 1 112 ? -14.571 -2.786 11.043 1.00 90.44 112 LYS A O 1
ATOM 887 N N . LEU A 1 113 ? -15.930 -1.764 9.575 1.00 91.44 113 LEU A N 1
ATOM 888 C CA . LEU A 1 113 ? -16.987 -2.776 9.654 1.00 91.44 113 LEU A CA 1
ATOM 889 C C . LEU A 1 113 ? -16.590 -4.063 8.933 1.00 91.44 113 LEU A C 1
ATOM 891 O O . LEU A 1 113 ? -17.027 -5.145 9.316 1.00 91.44 113 LEU A O 1
ATOM 895 N N . ARG A 1 114 ? -15.774 -3.946 7.883 1.00 93.75 114 ARG A N 1
ATOM 896 C CA . ARG A 1 114 ? -15.434 -5.070 7.012 1.00 93.75 114 ARG A CA 1
ATOM 897 C C . ARG A 1 114 ? -14.070 -5.686 7.307 1.00 93.75 114 ARG A C 1
ATOM 899 O O . ARG A 1 114 ? -13.895 -6.881 7.078 1.00 93.75 114 ARG A O 1
ATOM 906 N N . PHE A 1 115 ? -13.107 -4.904 7.787 1.00 94.38 115 PHE A N 1
ATOM 907 C CA . PHE A 1 115 ? -11.706 -5.312 7.888 1.00 94.38 115 PHE A CA 1
ATOM 908 C C . PHE A 1 115 ? -11.080 -4.938 9.230 1.00 94.38 115 PHE A C 1
ATOM 910 O O . PHE A 1 115 ? -11.474 -3.981 9.897 1.00 94.38 115 PHE A O 1
ATOM 917 N N . ARG A 1 116 ? -10.009 -5.653 9.581 1.00 90.81 116 ARG A N 1
ATOM 918 C CA . ARG A 1 116 ? -9.086 -5.244 10.644 1.00 90.81 116 ARG A CA 1
ATOM 919 C C . ARG A 1 116 ? -8.033 -4.333 10.018 1.00 90.81 116 ARG A C 1
ATOM 921 O O . ARG A 1 116 ? -7.273 -4.776 9.163 1.00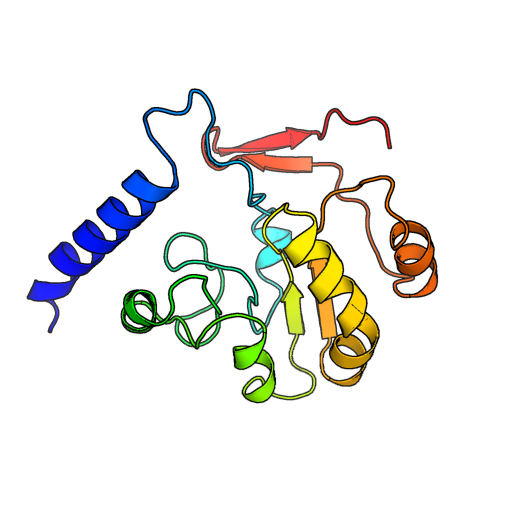 90.81 116 ARG A O 1
ATOM 928 N N . LEU A 1 117 ? -8.009 -3.057 10.389 1.00 88.31 117 LEU A N 1
ATOM 929 C CA . LEU A 1 117 ? -7.197 -2.057 9.690 1.00 88.31 117 LEU A CA 1
ATOM 930 C C . LEU A 1 117 ? -5.848 -1.820 10.367 1.00 88.31 117 LEU A C 1
ATOM 932 O O . LEU A 1 117 ? -5.772 -1.661 11.584 1.00 88.31 117 LEU A O 1
ATOM 936 N N . ARG A 1 118 ? -4.798 -1.709 9.552 1.00 85.94 118 ARG A N 1
ATOM 937 C CA . ARG A 1 118 ? -3.511 -1.110 9.921 1.00 85.94 118 ARG A CA 1
ATOM 938 C C . ARG A 1 118 ? -3.305 0.111 9.038 1.00 85.94 118 ARG A C 1
ATOM 940 O O . ARG A 1 118 ? -3.007 -0.033 7.858 1.00 85.94 118 ARG A O 1
ATOM 947 N N . ILE A 1 119 ? -3.522 1.302 9.585 1.00 81.88 119 ILE A N 1
ATOM 948 C CA . ILE A 1 119 ? -3.459 2.551 8.820 1.00 81.88 119 ILE A CA 1
ATOM 949 C C . ILE A 1 119 ? -2.170 3.282 9.169 1.00 81.88 119 ILE A C 1
ATOM 951 O O . ILE A 1 119 ? -1.911 3.533 10.344 1.00 81.88 119 ILE A O 1
ATOM 955 N N . ALA A 1 120 ? -1.400 3.651 8.151 1.00 79.94 120 ALA A N 1
ATOM 956 C CA . ALA A 1 120 ? -0.267 4.549 8.281 1.00 79.94 120 ALA A CA 1
ATOM 957 C C . ALA A 1 120 ? -0.495 5.764 7.379 1.00 79.94 120 ALA A C 1
ATOM 959 O O . ALA A 1 120 ? -0.670 5.633 6.171 1.00 79.94 120 ALA A O 1
ATOM 960 N N . ILE A 1 121 ? -0.546 6.944 7.987 1.00 76.00 121 ILE A N 1
ATOM 961 C CA . ILE A 1 121 ? -0.836 8.220 7.327 1.00 76.00 121 ILE A CA 1
ATOM 962 C C . ILE A 1 121 ? 0.017 9.314 7.975 1.00 76.00 121 ILE A C 1
ATOM 964 O O . ILE A 1 121 ? 0.365 9.186 9.153 1.00 76.00 121 ILE A O 1
ATOM 968 N N . PRO A 1 122 ? 0.369 10.384 7.242 1.00 69.44 122 PRO A N 1
ATOM 969 C CA . PRO A 1 122 ? 1.156 11.467 7.806 1.00 69.44 122 PRO A CA 1
ATOM 970 C C . PRO A 1 122 ? 0.356 12.205 8.882 1.00 69.44 122 PRO A C 1
ATOM 972 O O . PRO A 1 122 ? -0.861 12.380 8.773 1.00 69.44 122 PRO A O 1
ATOM 975 N N . ILE A 1 123 ? 1.055 12.673 9.916 1.00 64.50 123 ILE A N 1
ATOM 976 C CA . ILE A 1 123 ? 0.475 13.550 10.932 1.00 64.50 123 ILE A CA 1
ATOM 977 C C . ILE A 1 123 ? 0.365 14.942 10.308 1.00 64.50 123 ILE A C 1
ATOM 979 O O . ILE A 1 123 ? 1.367 15.621 10.105 1.00 64.50 123 ILE A O 1
ATOM 983 N N . GLN A 1 124 ? -0.853 15.357 9.974 1.00 64.44 124 GLN A N 1
ATOM 984 C CA . GLN A 1 124 ? -1.152 16.703 9.486 1.00 64.44 124 GLN A CA 1
ATOM 985 C C . GLN A 1 124 ? -2.312 17.287 10.290 1.00 64.44 124 GLN A C 1
ATOM 987 O O . GLN A 1 124 ? -3.232 16.562 10.682 1.00 64.44 124 GLN A O 1
ATOM 992 N N . GLU A 1 125 ? -2.282 18.599 10.526 1.00 66.38 125 GLU A N 1
ATOM 993 C CA . GLU A 1 125 ? -3.438 19.330 11.047 1.00 66.38 125 GLU A CA 1
ATOM 994 C C . GLU A 1 125 ? -4.545 19.342 9.993 1.00 66.38 125 GLU A C 1
ATOM 996 O O . GLU A 1 125 ? -4.568 20.172 9.090 1.00 66.38 125 GLU A O 1
ATOM 1001 N N . MET A 1 126 ? -5.448 18.368 10.094 1.00 69.19 126 MET A N 1
ATOM 1002 C CA . MET A 1 126 ? -6.551 18.168 9.162 1.00 69.19 126 MET A CA 1
ATOM 1003 C C . MET A 1 126 ? -7.875 18.008 9.912 1.00 69.19 126 MET A C 1
ATOM 1005 O O . MET A 1 126 ? -7.889 17.464 11.022 1.00 69.19 126 MET A O 1
ATOM 1009 N N . PRO A 1 127 ? -9.025 18.373 9.307 1.00 69.25 127 PRO A N 1
ATOM 1010 C CA . PRO A 1 127 ? -10.336 18.236 9.952 1.00 69.25 127 PRO A CA 1
ATOM 1011 C C . PRO A 1 127 ? -10.649 16.811 10.437 1.00 69.25 127 PRO A C 1
ATOM 1013 O O . PRO A 1 127 ? -11.388 16.618 11.404 1.00 69.25 127 PRO A O 1
ATOM 1016 N N . TRP A 1 128 ? -10.071 15.792 9.792 1.00 66.62 128 TRP A N 1
ATOM 1017 C CA . TRP A 1 128 ? -10.217 14.390 10.181 1.00 66.62 128 TRP A CA 1
ATOM 1018 C C . TRP A 1 128 ? -9.290 13.951 11.330 1.00 66.62 128 TRP A C 1
ATOM 1020 O O . TRP A 1 128 ? -9.553 12.906 11.926 1.00 66.62 128 TRP A O 1
ATOM 1030 N N . ARG A 1 129 ? -8.261 14.729 11.712 1.00 69.12 129 ARG A N 1
ATOM 1031 C CA . ARG A 1 129 ? -7.289 14.375 12.773 1.00 69.12 129 ARG A CA 1
ATOM 1032 C C . ARG A 1 129 ? -7.983 14.101 14.107 1.00 69.12 129 ARG A C 1
ATOM 1034 O O . ARG A 1 129 ? -7.742 13.072 14.732 1.00 69.12 129 ARG A O 1
ATOM 1041 N N . LYS A 1 130 ? -8.929 14.962 14.499 1.00 68.25 130 LYS A N 1
ATOM 1042 C CA . LYS A 1 130 ? -9.717 14.799 15.737 1.00 68.25 130 LYS A CA 1
ATOM 1043 C C . LYS A 1 130 ? -10.567 13.521 15.737 1.00 68.25 130 LYS A C 1
ATOM 1045 O O . LYS A 1 130 ? -10.824 12.953 16.792 1.00 68.25 130 LYS A O 1
ATOM 1050 N N . LYS A 1 131 ? -10.982 13.047 14.554 1.00 68.12 131 LYS A N 1
ATOM 1051 C CA . LYS A 1 131 ? -11.764 11.810 14.399 1.00 68.12 131 LYS A CA 1
ATOM 1052 C C . LYS A 1 131 ? -10.899 10.557 14.513 1.00 68.12 131 LYS A C 1
ATOM 1054 O O . LYS A 1 131 ? -11.428 9.514 14.882 1.00 68.12 131 LYS A O 1
ATOM 1059 N N . LEU A 1 132 ? -9.598 10.630 14.222 1.00 68.50 132 LEU A N 1
ATOM 1060 C CA . LEU A 1 132 ? -8.697 9.480 14.345 1.00 68.50 132 LEU A CA 1
ATOM 1061 C C . LEU A 1 132 ? -8.522 9.040 15.790 1.00 68.50 132 LEU A C 1
ATOM 1063 O O . LEU A 1 132 ? -8.660 7.856 16.066 1.00 68.50 132 LEU A O 1
ATOM 1067 N N . GLN A 1 133 ? -8.273 9.982 16.702 1.00 66.50 133 GLN A N 1
ATOM 1068 C CA . GLN A 1 133 ? -8.067 9.662 18.117 1.00 66.50 133 GLN A CA 1
ATOM 1069 C C . GLN A 1 133 ? -9.300 8.988 18.734 1.00 66.50 133 GLN A C 1
ATOM 1071 O O . GLN A 1 133 ? -9.166 7.996 19.441 1.00 66.50 133 GLN A O 1
ATOM 1076 N N . SER A 1 134 ? -10.508 9.463 18.412 1.00 70.25 134 SER A N 1
ATOM 1077 C CA . SER A 1 134 ? -11.749 8.847 18.902 1.00 70.25 134 SER A CA 1
ATOM 1078 C C . SER A 1 134 ? -12.111 7.547 18.177 1.00 70.25 134 SER A C 1
ATOM 1080 O O . SER A 1 134 ? -12.686 6.643 18.779 1.00 70.25 134 SER A O 1
ATOM 1082 N N . SER A 1 135 ? -11.776 7.421 16.889 1.00 70.00 135 SER A N 1
ATOM 1083 C CA . SER A 1 135 ? -12.136 6.246 16.083 1.00 70.00 135 SER A CA 1
ATOM 1084 C C . SER A 1 135 ? -11.115 5.112 16.166 1.00 70.00 135 SER A C 1
ATOM 1086 O O . SER A 1 135 ? -11.460 3.980 15.822 1.00 70.00 135 SER A O 1
ATOM 1088 N N . MET A 1 136 ? -9.876 5.384 16.575 1.00 70.00 136 MET A N 1
ATOM 1089 C CA . MET A 1 136 ? -8.773 4.421 16.604 1.00 70.00 136 MET A CA 1
ATOM 1090 C C . MET A 1 136 ? -8.005 4.508 17.934 1.00 70.00 136 MET A C 1
ATOM 1092 O O . MET A 1 136 ? -6.892 5.027 17.967 1.00 70.00 136 MET A O 1
ATOM 1096 N N . PRO A 1 137 ? -8.560 3.963 19.033 1.00 67.56 137 PRO A N 1
ATOM 1097 C CA . PRO A 1 137 ? -7.938 4.042 20.360 1.00 67.56 137 PRO A CA 1
ATOM 1098 C C . PRO A 1 137 ? -6.598 3.292 20.468 1.00 67.56 137 PRO A C 1
ATOM 1100 O O . PRO A 1 137 ? -5.831 3.546 21.386 1.00 67.56 137 PRO A O 1
ATOM 1103 N N . GLY A 1 138 ? -6.299 2.383 19.531 1.00 69.62 138 GLY A N 1
ATOM 1104 C CA . GLY A 1 138 ? -5.012 1.681 19.433 1.00 69.62 138 GLY A CA 1
ATOM 1105 C C . GLY A 1 138 ? -4.013 2.314 18.458 1.00 69.62 138 GLY A C 1
ATOM 1106 O O . GLY A 1 138 ? -3.027 1.667 18.112 1.00 69.62 138 GLY A O 1
ATOM 1107 N N . ALA A 1 139 ? -4.281 3.522 17.949 1.00 68.75 139 ALA A N 1
ATOM 1108 C CA . ALA A 1 139 ? -3.370 4.191 17.028 1.00 68.75 139 ALA A CA 1
ATOM 1109 C C . ALA A 1 139 ? -2.044 4.512 17.730 1.00 68.75 139 ALA A C 1
ATOM 1111 O O . ALA A 1 139 ? -2.023 5.115 18.801 1.00 68.75 139 ALA A O 1
ATOM 1112 N N . GLN A 1 140 ? -0.938 4.119 17.104 1.00 69.62 140 GLN A N 1
ATOM 1113 C CA . GLN A 1 140 ? 0.405 4.434 17.574 1.00 69.62 140 GLN A CA 1
ATOM 1114 C C . GLN A 1 140 ? 1.011 5.502 16.679 1.00 69.62 140 GLN A C 1
ATOM 1116 O O . GLN A 1 140 ? 0.875 5.459 15.454 1.00 69.62 140 GLN A O 1
ATOM 1121 N N . LEU A 1 141 ? 1.685 6.461 17.304 1.00 70.00 141 LEU A N 1
ATOM 1122 C CA . LEU A 1 141 ? 2.458 7.449 16.581 1.00 70.00 141 LEU A CA 1
ATOM 1123 C C . LEU A 1 141 ? 3.762 6.807 16.119 1.00 70.00 141 LEU A C 1
ATOM 1125 O O . LEU A 1 141 ? 4.540 6.327 16.942 1.00 70.00 141 LEU A O 1
ATOM 1129 N N . LEU A 1 142 ? 4.001 6.793 14.811 1.00 68.25 142 LEU A N 1
ATOM 1130 C CA . LEU A 1 142 ? 5.306 6.410 14.289 1.00 68.25 142 LEU A CA 1
ATOM 1131 C C . LEU A 1 142 ? 6.257 7.587 14.499 1.00 68.25 142 LEU A C 1
ATOM 1133 O O . LEU A 1 142 ? 5.955 8.697 14.072 1.00 68.25 142 LEU A O 1
ATOM 1137 N N . THR A 1 143 ? 7.380 7.341 15.167 1.00 69.25 143 THR A N 1
ATOM 1138 C CA . THR A 1 143 ? 8.435 8.337 15.431 1.00 69.25 143 THR A CA 1
ATOM 1139 C C . THR A 1 143 ? 9.690 8.102 14.595 1.00 69.25 143 THR A C 1
ATOM 1141 O O . THR A 1 143 ? 10.587 8.936 14.590 1.00 69.25 143 THR A O 1
ATOM 1144 N N . ARG A 1 144 ? 9.739 6.994 13.850 1.00 69.25 144 ARG A N 1
ATOM 1145 C CA . ARG A 1 144 ? 10.828 6.624 12.946 1.00 69.25 144 ARG A CA 1
ATOM 1146 C C . ARG A 1 144 ? 10.273 6.019 11.662 1.00 69.25 144 ARG A C 1
ATOM 1148 O O . ARG A 1 144 ? 9.189 5.432 11.673 1.00 69.25 144 ARG A O 1
ATOM 1155 N N . TYR A 1 145 ? 11.021 6.121 10.573 1.00 66.75 145 TYR A N 1
ATOM 1156 C CA . TYR A 1 145 ? 10.736 5.425 9.318 1.00 66.75 145 TYR A CA 1
ATOM 1157 C C . TYR A 1 145 ? 11.991 4.713 8.809 1.00 66.75 145 TYR A C 1
ATOM 1159 O O . TYR A 1 145 ? 13.106 5.060 9.196 1.00 66.75 145 TYR A O 1
ATOM 1167 N N . TYR A 1 146 ? 11.815 3.699 7.963 1.00 65.88 146 TYR A N 1
ATOM 1168 C CA . TYR A 1 146 ? 12.934 3.000 7.335 1.00 65.88 146 TYR A CA 1
ATOM 1169 C C . TYR A 1 146 ? 13.259 3.648 5.985 1.00 65.88 146 TYR A C 1
ATOM 1171 O O . TYR A 1 146 ? 12.428 3.639 5.073 1.00 65.88 146 TYR A O 1
ATOM 1179 N N . ASP A 1 147 ? 14.462 4.204 5.839 1.00 65.94 147 ASP A N 1
ATOM 1180 C CA . ASP A 1 147 ? 14.961 4.694 4.557 1.00 65.94 147 ASP A CA 1
ATOM 1181 C C . ASP A 1 147 ? 15.726 3.577 3.843 1.00 65.94 147 ASP A C 1
ATOM 1183 O O . ASP A 1 147 ? 16.882 3.283 4.142 1.00 65.94 147 ASP A O 1
ATOM 1187 N N . ALA A 1 148 ? 15.088 2.993 2.829 1.00 61.78 148 ALA A N 1
ATOM 1188 C CA . ALA A 1 148 ? 15.660 1.927 2.006 1.00 61.78 148 ALA A CA 1
ATOM 1189 C C . ALA A 1 148 ? 16.955 2.319 1.262 1.00 61.78 148 ALA A C 1
ATOM 1191 O O . ALA A 1 148 ? 17.653 1.455 0.738 1.00 61.78 148 ALA A O 1
ATOM 1192 N N . SER A 1 149 ? 17.284 3.607 1.198 1.00 60.91 149 SER A N 1
ATOM 1193 C CA . SER A 1 149 ? 18.433 4.136 0.446 1.00 60.91 149 SER A CA 1
ATOM 1194 C C . SER A 1 149 ? 19.684 4.186 1.296 1.00 60.91 149 SER A C 1
ATOM 1196 O O . SER A 1 149 ? 20.764 3.860 0.818 1.00 60.91 149 SER A O 1
ATOM 1198 N N . SER A 1 150 ? 19.518 4.585 2.556 1.00 68.81 150 SER A N 1
ATOM 1199 C CA . SER A 1 150 ? 20.553 4.492 3.582 1.00 68.81 150 SER A CA 1
ATOM 1200 C C . SER A 1 150 ? 20.543 3.139 4.302 1.00 68.81 150 SER A C 1
ATOM 1202 O O . SER A 1 150 ? 21.452 2.864 5.077 1.00 68.81 150 SER A O 1
ATOM 1204 N N . GLN A 1 151 ? 19.537 2.294 4.035 1.00 71.75 151 GLN A N 1
ATOM 1205 C CA . GLN A 1 151 ? 19.271 1.030 4.731 1.00 71.75 151 GLN A CA 1
ATOM 1206 C C . GLN A 1 151 ? 19.212 1.188 6.258 1.00 71.75 151 GLN A C 1
ATOM 1208 O O . GLN A 1 151 ? 19.565 0.276 7.005 1.00 71.75 151 GLN A O 1
ATOM 1213 N N . ALA A 1 152 ? 18.753 2.349 6.720 1.00 72.25 152 ALA A N 1
ATOM 1214 C CA . ALA A 1 152 ? 18.768 2.734 8.120 1.00 72.25 152 ALA A CA 1
ATOM 1215 C C . ALA A 1 152 ? 17.403 3.264 8.566 1.00 72.25 152 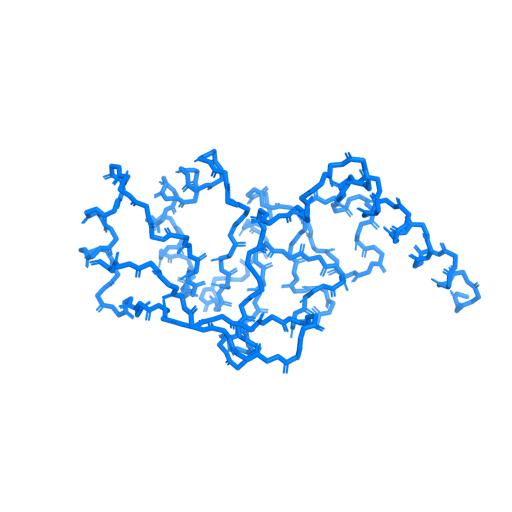ALA A C 1
ATOM 1217 O O . ALA A 1 152 ? 16.611 3.776 7.770 1.00 72.25 152 ALA A O 1
ATOM 1218 N N . TYR A 1 153 ? 17.147 3.161 9.869 1.00 72.12 153 TYR A N 1
ATOM 1219 C CA . TYR A 1 153 ? 16.047 3.882 10.495 1.00 72.12 153 TYR A CA 1
ATOM 1220 C C . TYR A 1 153 ? 16.412 5.354 10.640 1.00 72.12 153 TYR A C 1
ATOM 1222 O O . TYR A 1 153 ? 17.519 5.688 11.053 1.00 72.12 153 TYR A O 1
ATOM 1230 N N . GLN A 1 154 ? 15.463 6.216 10.300 1.00 71.81 154 GLN A N 1
ATOM 1231 C CA . GLN A 1 154 ? 15.566 7.658 10.443 1.00 71.81 154 GLN A CA 1
ATOM 1232 C C . GLN A 1 154 ? 14.484 8.128 11.407 1.00 71.81 154 GLN A C 1
ATOM 1234 O O . GLN A 1 154 ? 13.307 7.789 11.241 1.00 71.81 154 GLN A O 1
ATOM 1239 N N . ASP A 1 155 ? 14.881 8.917 12.401 1.00 72.44 155 ASP A N 1
ATOM 1240 C CA . ASP A 1 155 ? 13.935 9.561 13.302 1.00 72.44 155 ASP A CA 1
ATOM 1241 C C . ASP A 1 155 ? 13.165 10.650 12.550 1.00 72.44 155 ASP A C 1
ATOM 1243 O O . ASP A 1 155 ? 13.708 11.409 11.740 1.00 72.44 155 ASP A O 1
ATOM 1247 N N . LEU A 1 156 ? 11.862 10.725 12.805 1.00 66.38 156 LEU A N 1
ATOM 1248 C CA . LEU A 1 156 ? 11.031 11.792 12.277 1.00 66.38 156 LEU A CA 1
ATOM 1249 C C . LEU A 1 156 ? 11.341 13.069 13.058 1.00 66.38 156 LEU A C 1
ATOM 1251 O O . LEU A 1 156 ? 11.026 13.186 14.236 1.00 66.38 156 LEU A O 1
ATOM 1255 N N . LEU A 1 157 ? 11.928 14.051 12.376 1.00 62.09 157 LEU A N 1
ATOM 1256 C CA . LEU A 1 157 ? 12.319 15.340 12.961 1.00 62.09 157 LEU A CA 1
ATOM 1257 C C . LEU A 1 157 ? 11.132 16.277 13.259 1.00 62.09 157 LEU A C 1
ATOM 1259 O O . LEU A 1 157 ? 11.340 17.421 13.661 1.00 62.09 157 LEU A O 1
ATOM 1263 N N . HIS A 1 158 ? 9.892 15.840 13.025 1.00 52.50 158 HIS A N 1
ATOM 1264 C CA . HIS A 1 158 ? 8.723 16.680 13.261 1.00 52.50 158 HIS A CA 1
ATOM 1265 C C . HIS A 1 158 ? 8.368 16.716 14.756 1.00 52.50 158 HIS A C 1
ATOM 1267 O O . HIS A 1 158 ? 8.174 15.654 15.351 1.00 52.50 158 HIS A O 1
ATOM 1273 N N . PRO A 1 159 ? 8.219 17.910 15.361 1.00 46.59 159 PRO A N 1
ATOM 1274 C CA . PRO A 1 159 ? 7.636 18.032 16.688 1.00 46.59 159 PRO A CA 1
ATOM 1275 C C . PRO A 1 159 ? 6.169 17.595 16.601 1.00 46.59 159 PRO A C 1
ATOM 1277 O O . PRO A 1 159 ? 5.417 18.081 15.756 1.00 46.59 159 PRO A O 1
ATOM 1280 N N . THR A 1 160 ? 5.805 16.612 17.414 1.00 44.78 160 THR A N 1
ATOM 1281 C CA . THR A 1 160 ? 4.471 15.997 17.481 1.00 44.78 160 THR A CA 1
ATOM 1282 C C . THR A 1 160 ? 3.395 16.940 17.991 1.00 44.78 160 THR A C 1
ATOM 1284 O O . THR A 1 160 ? 3.702 17.651 18.975 1.00 44.78 160 THR A O 1
#

pLDDT: mean 77.3, std 14.72, range [34.19, 96.25]

Sequence (160 aa):
RAERKPLEIARLLALYSVFDNPLSNRRNGVHLGLDPEIRHCCDYELFASPLNACVPNGRFASKWPHVEWRFGSIGSYPAVMSFLPVNSVVAVNPPFTEAYLADVMARLAELKLRFRLRIAIPIQEMPWRKKLQSSMPGAQLLTRYYDASSQAYQDLLHPT

Foldseek 3Di:
DVVCVVVLVVVVVVVVPVVLPPPPPDRLPQFAAADLVLQLPFQAEQEDALVRHPHDQQGYAYDCCVSGNVSRHPYHPPVSVVVDAFAGEYEAGGGQDPVRVVVCLVCVVVCVRGYNYDYDYDDDPDPCNVVCVVVPVPDDDDQWGQDPVVRDIDGDPDDD